Protein 5U6Z (pdb70)

Structure (mmCIF, N/CA/C/O backbone):
data_5U6Z
#
_entry.id   5U6Z
#
_cell.length_a   90.332
_cell.length_b   90.332
_cell.length_c   23.105
_cell.angle_alpha   90.000
_cell.angle_beta   90.000
_cell.angle_gamma   90.000
#
_symmetry.space_group_name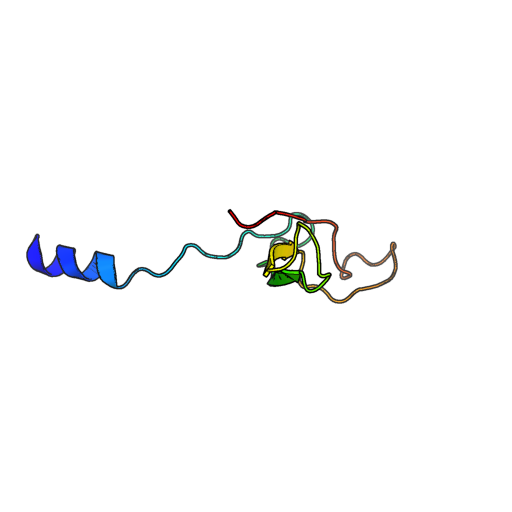_H-M   'I 4'
#
loop_
_entity.id
_entity.type
_entity.pdbx_description
1 polymer 'DNA-(apurinic or apyrimidinic site) lyase'
2 non-polymer 'ZINC ION'
3 non-polymer 'SULFATE ION'
4 water water
#
loop_
_atom_site.group_PDB
_atom_site.id
_atom_site.type_symbol
_atom_site.label_atom_id
_atom_site.label_alt_id
_atom_site.label_comp_id
_atom_site.label_asym_id
_atom_site.label_entity_id
_atom_site.label_seq_id
_atom_site.pdbx_PDB_ins_code
_atom_site.Cartn_x
_atom_site.Cartn_y
_atom_site.Cartn_z
_atom_site.occupancy
_atom_site.B_iso_or_equiv
_atom_site.auth_seq_id
_atom_site.auth_comp_id
_atom_site.auth_asym_id
_atom_site.auth_atom_id
_atom_site.pdbx_PDB_model_num
ATOM 1 N N . ASN A 1 2 ? 6.080 1.608 13.251 1.00 75.64 2 ASN A N 1
ATOM 2 C CA . ASN A 1 2 ? 7.430 1.497 12.697 1.00 75.64 2 ASN A CA 1
ATOM 3 C C . ASN A 1 2 ? 8.532 1.534 13.747 1.00 69.82 2 ASN A C 1
ATOM 4 O O . ASN A 1 2 ? 9.582 2.098 13.513 1.00 68.84 2 ASN A O 1
ATOM 6 N N . ALA A 1 3 ? 8.250 0.967 14.909 1.00 63.87 3 ALA A N 1
ATOM 7 C CA . ALA A 1 3 ? 9.125 1.027 16.063 1.00 61.23 3 ALA A CA 1
ATOM 8 C C . ALA A 1 3 ? 10.451 0.306 15.986 1.00 62.44 3 ALA A C 1
ATOM 9 O O . ALA A 1 3 ? 11.443 0.798 16.478 1.00 61.16 3 ALA A O 1
ATOM 11 N N . GLN A 1 4 ? 10.449 -0.893 15.440 1.00 58.63 4 GLN A N 1
ATOM 12 C CA . GLN A 1 4 ? 11.641 -1.703 15.456 1.00 55.89 4 GLN A CA 1
ATOM 13 C C . GLN A 1 4 ? 12.736 -1.095 14.654 1.00 63.25 4 GLN A C 1
ATOM 14 O O . GLN A 1 4 ? 13.813 -0.859 15.153 1.00 59.48 4 GLN A O 1
ATOM 20 N N . THR A 1 5 ? 12.414 -0.724 13.430 1.00 67.41 5 THR A N 1
ATOM 21 C CA . THR A 1 5 ? 13.411 -0.171 12.529 1.00 58.85 5 THR A CA 1
ATOM 22 C C . THR A 1 5 ? 13.892 1.105 13.143 1.00 56.10 5 THR A C 1
ATOM 23 O O . THR A 1 5 ? 15.009 1.508 12.963 1.00 59.24 5 THR A O 1
ATOM 27 N N . ALA A 1 6 ? 12.996 1.776 13.829 1.00 60.49 6 ALA A N 1
ATOM 28 C CA . ALA A 1 6 ? 13.332 2.975 14.529 1.00 63.51 6 ALA A CA 1
ATOM 29 C C . ALA A 1 6 ? 14.334 2.735 15.641 1.00 53.95 6 ALA A C 1
ATOM 30 O O . ALA A 1 6 ? 15.176 3.574 15.876 1.00 51.30 6 ALA A O 1
ATOM 32 N N . PHE A 1 7 ? 14.226 1.626 16.350 1.00 45.55 7 PHE A N 1
ATOM 33 C CA . PHE A 1 7 ? 15.005 1.473 17.566 1.00 44.70 7 PHE A CA 1
ATOM 34 C C . PHE A 1 7 ? 16.487 1.394 17.315 1.00 45.35 7 PHE A C 1
ATOM 35 O O . PHE A 1 7 ? 17.266 1.811 18.109 1.00 45.24 7 PHE A O 1
ATOM 43 N N . TRP A 1 8 ? 16.863 0.791 16.222 1.00 45.40 8 TRP A N 1
ATOM 44 C CA . TRP A 1 8 ? 18.288 0.684 15.939 1.00 43.34 8 TRP A CA 1
ATOM 45 C C . TRP A 1 8 ? 18.860 1.899 15.242 1.00 44.79 8 TRP A C 1
ATOM 46 O O . TRP A 1 8 ? 20.047 2.164 15.367 1.00 46.76 8 TRP A O 1
ATOM 57 N N . LYS A 1 9 ? 18.039 2.646 14.516 1.00 45.61 9 LYS A N 1
ATOM 58 C CA . LYS A 1 9 ? 18.499 3.941 14.006 1.00 45.20 9 LYS A CA 1
ATOM 59 C C . LYS A 1 9 ? 19.092 4.788 15.122 1.00 44.20 9 LYS A C 1
ATOM 60 O O . LYS A 1 9 ? 20.105 5.474 14.921 1.00 42.24 9 LYS A O 1
ATOM 66 N N . SER A 1 10 ? 18.497 4.732 16.310 1.00 43.48 10 SER A N 1
ATOM 67 C CA . SER A 1 10 ? 19.087 5.542 17.371 1.00 40.50 10 SER A CA 1
ATOM 68 C C . SER A 1 10 ? 20.544 5.159 17.690 1.00 47.16 10 SER A C 1
ATOM 69 O O . SER A 1 10 ? 21.372 6.032 17.894 1.00 49.30 10 SER A O 1
ATOM 72 N N . LEU A 1 11 ? 20.856 3.863 17.692 1.00 47.09 11 LEU A N 1
ATOM 73 C CA . LEU A 1 11 ? 22.179 3.365 18.055 1.00 45.71 11 LEU A CA 1
ATOM 74 C C . LEU A 1 11 ? 23.267 3.707 17.052 1.00 46.57 11 LEU A C 1
ATOM 75 O O . LEU A 1 11 ? 24.456 3.506 17.323 1.00 42.77 11 LEU A O 1
ATOM 80 N N . LEU A 1 12 ? 22.870 4.191 15.885 1.00 44.39 12 LEU A N 1
ATOM 81 C CA . LEU A 1 12 ? 23.858 4.546 14.883 1.00 46.40 12 LEU A CA 1
ATOM 82 C C . LEU A 1 12 ? 24.320 6.018 15.012 1.00 47.57 12 LEU A C 1
ATOM 83 O O . LEU A 1 12 ? 25.214 6.442 14.295 1.00 46.29 12 LEU A O 1
ATOM 88 N N . LYS A 1 13 ? 23.702 6.758 15.934 1.00 47.19 13 LYS A N 1
ATOM 89 C CA . LYS A 1 13 ? 23.937 8.187 16.141 1.00 51.41 13 LYS A CA 1
ATOM 90 C C . LYS A 1 13 ? 25.132 8.433 17.039 1.00 53.78 13 LYS A C 1
ATOM 91 O O . LYS A 1 13 ? 25.059 8.210 18.258 1.00 52.51 13 LYS A O 1
ATOM 97 N N . GLY A 1 14 ? 26.218 8.914 16.431 1.00 53.57 14 GLY A N 1
ATOM 98 C CA . GLY A 1 14 ? 27.434 9.224 17.156 1.00 54.83 14 GLY A CA 1
ATOM 99 C C . GLY A 1 14 ? 27.298 10.444 18.041 1.00 50.29 14 GLY A C 1
ATOM 100 O O . GLY A 1 14 ? 26.284 11.150 17.997 1.00 48.63 14 GLY A O 1
ATOM 101 N N . PRO A 1 15 ? 28.326 10.684 18.871 1.00 56.40 15 PRO A N 1
ATOM 102 C CA . PRO A 1 15 ? 28.426 11.844 19.773 1.00 54.38 15 PRO A CA 1
ATOM 103 C C . PRO A 1 15 ? 28.136 13.135 19.015 1.00 52.92 15 PRO A C 1
ATOM 104 O O . PRO A 1 15 ? 28.354 13.171 17.806 1.00 53.48 15 PRO A O 1
ATOM 108 N N . PRO A 1 16 ? 27.610 14.166 19.699 1.00 53.48 16 PRO A N 1
ATOM 109 C CA . PRO A 1 16 ? 27.337 15.427 18.997 1.00 53.18 16 PRO A CA 1
ATOM 110 C C . PRO A 1 16 ? 28.604 16.020 18.378 1.00 52.03 16 PRO A C 1
ATOM 111 O O . PRO A 1 16 ? 29.709 15.721 18.829 1.00 47.66 16 PRO A O 1
ATOM 115 N N . PRO A 1 17 ? 28.446 16.861 17.341 1.00 54.21 17 PRO A N 1
ATOM 116 C CA . PRO A 1 17 ? 29.647 17.407 16.707 1.00 50.52 17 PRO A CA 1
ATOM 117 C C . PRO A 1 17 ? 30.383 18.282 17.704 1.00 46.29 17 PRO A C 1
ATOM 118 O O . PRO A 1 17 ? 29.806 18.658 18.730 1.00 44.86 17 PRO A O 1
ATOM 122 N N . PRO A 1 18 ? 31.656 18.572 17.427 1.00 45.31 18 PRO A N 1
ATOM 123 C CA . PRO A 1 18 ? 32.374 19.639 18.138 1.00 42.26 18 PRO A CA 1
ATOM 124 C C . PRO A 1 18 ? 31.631 20.969 18.015 1.00 37.99 18 PRO A C 1
ATOM 125 O O . PRO A 1 18 ? 31.025 21.246 16.968 1.00 36.47 18 PRO A O 1
ATOM 129 N N . PRO A 1 19 ? 31.664 21.789 19.075 1.00 40.15 19 PRO A N 1
ATOM 130 C CA . PRO A 1 19 ? 31.203 23.173 18.945 1.00 38.22 19 PRO A CA 1
ATOM 131 C C . PRO A 1 19 ? 32.020 23.932 17.900 1.00 37.27 19 PRO A C 1
ATOM 132 O O . PRO A 1 19 ? 33.174 23.551 17.625 1.00 35.37 19 PRO A O 1
ATOM 136 N N . ASN A 1 20 ? 31.406 24.967 17.322 1.00 37.26 20 ASN A N 1
ATOM 137 C CA . ASN A 1 20 ? 32.075 25.890 16.424 1.00 37.99 20 ASN A CA 1
ATOM 138 C C . ASN A 1 20 ? 32.638 27.095 17.183 1.00 41.38 20 ASN A C 1
ATOM 139 O O . ASN A 1 20 ? 32.006 27.594 18.130 1.00 41.66 20 ASN A O 1
ATOM 144 N N . CYS A 1 21 ? 33.791 27.592 16.729 1.00 38.21 21 CYS A N 1
ATOM 145 C CA . CYS A 1 21 ? 34.384 28.799 17.291 1.00 37.80 21 CYS A CA 1
ATOM 146 C C . CYS A 1 21 ? 33.632 30.044 16.823 1.00 37.54 21 CYS A C 1
ATOM 147 O O . CYS A 1 21 ? 33.048 30.042 15.740 1.00 37.40 21 CYS A O 1
ATOM 150 N N . LYS A 1 22 ? 33.667 31.127 17.602 1.00 40.79 22 LYS A N 1
ATOM 151 C CA . LYS A 1 22 ? 32.927 32.346 17.215 1.00 39.67 22 LYS A CA 1
ATOM 152 C C . LYS A 1 22 ? 33.617 33.160 16.118 1.00 40.93 22 LYS A C 1
ATOM 153 O O . LYS A 1 22 ? 32.980 33.972 15.415 1.00 39.87 22 LYS A O 1
ATOM 159 N N . GLY A 1 23 ? 34.927 32.984 15.980 1.00 39.46 23 GLY A N 1
ATOM 160 C CA . GLY A 1 23 ? 35.682 33.826 15.060 1.00 32.65 23 GLY A CA 1
ATOM 161 C C . GLY A 1 23 ? 35.560 33.361 13.620 1.00 35.99 23 GLY A C 1
ATOM 162 O O . GLY A 1 23 ? 35.684 34.161 12.698 1.00 33.82 23 GLY A O 1
ATOM 163 N N . HIS A 1 24 ? 35.327 32.064 13.407 1.00 35.90 24 HIS A N 1
ATOM 164 C CA . HIS A 1 24 ? 35.325 31.552 12.042 1.00 35.38 24 HIS A CA 1
ATOM 165 C C . HIS A 1 24 ? 34.115 30.695 11.735 1.00 36.45 24 HIS A C 1
ATOM 166 O O . HIS A 1 24 ? 33.872 30.375 10.567 1.00 36.84 24 HIS A O 1
ATOM 173 N N . SER A 1 25 ? 33.378 30.327 12.785 1.00 36.42 25 SER A N 1
ATOM 174 C CA . SER A 1 25 ? 32.257 29.420 12.671 1.00 35.79 25 SER A CA 1
ATOM 175 C C . SER A 1 25 ? 32.668 28.115 12.007 1.00 38.98 25 SER A C 1
ATOM 176 O O . SER A 1 25 ? 32.122 27.741 10.969 1.00 42.80 25 SER A O 1
ATOM 179 N N . GLU A 1 26 ? 33.623 27.422 12.621 1.00 37.37 26 GLU A N 1
ATOM 180 C CA . GLU A 1 26 ? 34.218 26.235 12.031 1.00 35.11 26 GLU A CA 1
ATOM 181 C C . GLU A 1 26 ? 34.451 25.284 13.185 1.00 36.08 26 GLU A C 1
ATOM 182 O O . GLU A 1 26 ? 34.546 25.737 14.324 1.00 38.68 26 GLU A O 1
ATOM 188 N N . PRO A 1 27 ? 34.486 23.965 12.916 1.00 37.38 27 PRO A N 1
ATOM 189 C CA . PRO A 1 27 ? 34.564 23.010 14.029 1.00 34.86 27 PRO A CA 1
ATOM 190 C C . PRO A 1 27 ? 35.828 23.243 14.822 1.00 37.73 27 PRO A C 1
ATOM 191 O O . PRO A 1 27 ? 36.881 23.405 14.204 1.00 38.76 27 PRO A O 1
ATOM 195 N N . CYS A 1 28 ? 35.738 23.274 16.150 1.00 37.18 28 CYS A N 1
ATOM 196 C CA . CYS A 1 28 ? 36.938 23.374 16.973 1.00 36.71 28 CYS A CA 1
ATOM 197 C C . CYS A 1 28 ? 37.634 22.026 16.960 1.00 38.00 28 CYS A C 1
ATOM 198 O O . CYS A 1 28 ? 37.137 21.093 16.351 1.00 38.74 28 CYS A O 1
ATOM 201 N N . VAL A 1 29 ? 38.760 21.926 17.652 1.00 36.08 29 VAL A N 1
ATOM 202 C CA . VAL A 1 29 ? 39.479 20.687 17.758 1.00 33.61 29 VAL A CA 1
ATOM 203 C C . VAL A 1 29 ? 39.720 20.380 19.226 1.00 38.44 29 VAL A C 1
ATOM 204 O O . VAL A 1 29 ? 39.749 21.282 20.074 1.00 38.48 29 VAL A O 1
ATOM 208 N N . LEU A 1 30 ? 39.890 19.089 19.518 1.00 43.30 30 LEU A N 1
ATOM 209 C CA . LEU A 1 30 ? 39.893 18.589 20.889 1.00 40.04 30 LEU A CA 1
ATOM 210 C C . LEU A 1 30 ? 41.299 18.266 21.316 1.00 41.28 30 LEU A C 1
ATOM 211 O O . LEU A 1 30 ? 41.936 17.375 20.766 1.00 39.88 30 LEU A O 1
ATOM 216 N N . ARG A 1 31 ? 41.789 19.011 22.292 1.00 42.99 31 ARG A N 1
ATOM 217 C CA . ARG A 1 31 ? 43.144 18.823 22.775 1.00 44.04 31 ARG A CA 1
ATOM 218 C C . ARG A 1 31 ? 43.095 18.244 24.169 1.00 40.79 31 ARG A C 1
ATOM 219 O O . ARG A 1 31 ? 42.058 18.285 24.864 1.00 40.80 31 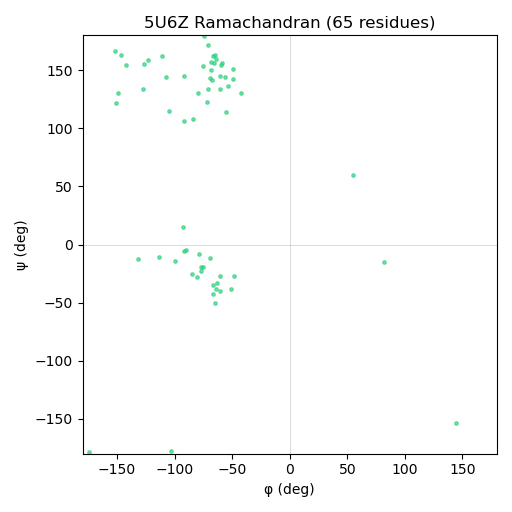ARG A O 1
ATOM 227 N N . THR A 1 32 ? 44.224 17.695 24.564 1.00 40.75 32 THR A N 1
ATOM 228 C CA . THR A 1 32 ? 44.296 16.940 25.782 1.00 41.19 32 THR A CA 1
ATOM 229 C C . THR A 1 32 ? 45.442 17.497 26.601 1.00 42.82 32 THR A C 1
ATOM 230 O O . THR A 1 32 ? 46.538 17.775 26.085 1.00 46.44 32 THR A O 1
ATOM 234 N N . VAL A 1 33 ? 45.184 17.711 27.878 1.00 39.97 33 VAL A N 1
ATOM 235 C CA . VAL A 1 33 ? 46.202 18.296 28.715 1.00 41.61 33 VAL A CA 1
ATOM 236 C C . VAL A 1 33 ? 47.209 17.221 29.118 1.00 45.18 33 VAL A C 1
ATOM 237 O O . VAL A 1 33 ? 46.857 16.126 29.578 1.00 45.80 33 VAL A O 1
ATOM 241 N N . LYS A 1 34 ? 48.475 17.542 28.937 1.00 47.44 34 LYS A N 1
ATOM 242 C CA . LYS A 1 34 ? 49.509 16.600 29.233 1.00 50.13 34 LYS A CA 1
ATOM 243 C C . LYS A 1 34 ? 50.332 17.099 30.398 1.00 51.45 34 LYS A C 1
ATOM 244 O O . LYS A 1 34 ? 51.132 16.355 30.962 1.00 55.65 34 LYS A O 1
ATOM 250 N N . LYS A 1 35 ? 50.115 18.351 30.776 1.00 49.22 35 LYS A N 1
ATOM 251 C CA . LYS A 1 35 ? 50.669 18.838 32.024 1.00 51.14 35 LYS A CA 1
ATOM 252 C C . LYS A 1 35 ? 50.190 17.920 33.142 1.00 55.81 35 LYS A C 1
ATOM 253 O O . LYS A 1 35 ? 48.991 17.817 33.422 1.00 54.53 35 LYS A O 1
ATOM 259 N N . ALA A 1 36 ? 51.128 17.209 33.756 1.00 58.95 36 ALA A N 1
ATOM 260 C CA . ALA A 1 36 ? 50.776 16.352 34.880 1.00 54.40 36 ALA A CA 1
ATOM 261 C C . ALA A 1 36 ? 50.409 17.267 36.037 1.00 53.73 36 ALA A C 1
ATOM 262 O O . ALA A 1 36 ? 50.985 18.347 36.213 1.00 52.34 36 ALA A O 1
ATOM 264 N N . GLY A 1 37 ? 49.417 16.844 36.799 1.00 54.09 37 GLY A N 1
ATOM 265 C CA . GLY A 1 37 ? 48.848 17.674 37.834 1.00 49.23 37 GLY A CA 1
ATOM 266 C C . GLY A 1 37 ? 47.353 17.416 37.921 1.00 50.49 37 GLY A C 1
ATOM 267 O O . GLY A 1 37 ? 46.869 16.325 37.551 1.00 48.76 37 GLY A O 1
ATOM 268 N N . PRO A 1 38 ? 46.600 18.427 38.393 1.00 48.71 38 PRO A N 1
ATOM 269 C CA . PRO A 1 38 ? 45.179 18.251 38.713 1.00 47.29 38 PRO A CA 1
ATOM 270 C C . PRO A 1 38 ? 44.351 18.197 37.441 1.00 42.83 38 PRO A C 1
ATOM 271 O O . PRO A 1 38 ? 43.225 17.728 37.435 1.00 37.08 38 PRO A O 1
ATOM 275 N N . ASN A 1 39 ? 44.927 18.699 36.360 1.00 43.44 39 ASN A N 1
ATOM 276 C CA . ASN A 1 39 ? 44.224 18.742 35.099 1.00 39.71 39 ASN A CA 1
ATOM 277 C C . ASN A 1 39 ? 44.596 17.631 34.145 1.00 39.52 39 ASN A C 1
ATOM 278 O O . ASN A 1 39 ? 43.862 17.392 33.214 1.00 40.36 39 ASN A O 1
ATOM 283 N N . CYS A 1 40 ? 45.699 16.923 34.409 1.00 46.65 40 CYS A N 1
ATOM 284 C CA . CYS A 1 40 ? 46.195 15.845 33.531 1.00 44.66 40 CYS A CA 1
ATOM 285 C C . CYS A 1 40 ? 45.094 14.931 33.004 1.00 43.91 40 CYS A C 1
ATOM 286 O O . CYS A 1 40 ? 44.242 14.473 33.763 1.00 41.32 40 C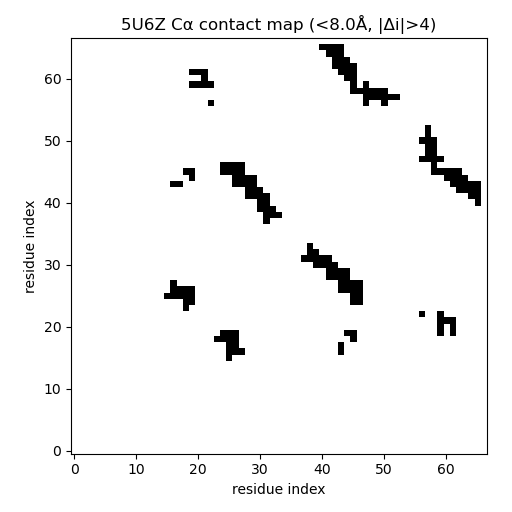YS A O 1
ATOM 289 N N . GLY A 1 41 ? 45.097 14.705 31.690 1.00 42.86 41 GLY A N 1
ATOM 290 C CA . GLY A 1 41 ? 44.060 1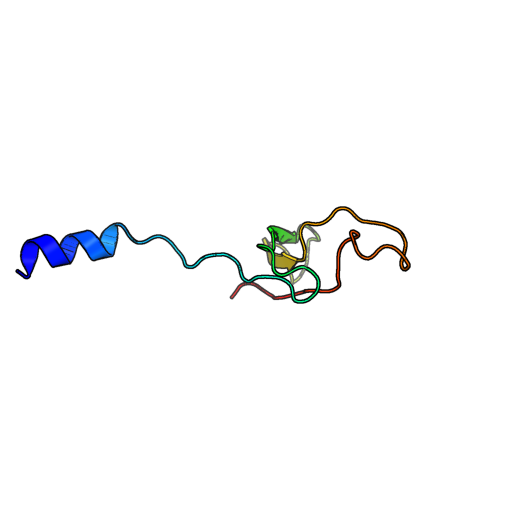3.919 31.052 1.00 36.10 41 GLY A CA 1
ATOM 291 C C . GLY A 1 41 ? 42.765 14.628 30.731 1.00 39.16 41 GLY A C 1
ATOM 292 O O . GLY A 1 41 ? 41.982 14.092 29.944 1.00 37.37 41 GLY A O 1
ATOM 293 N N . ARG A 1 42 ? 42.509 15.816 31.309 1.00 41.55 42 ARG A N 1
ATOM 294 C CA . ARG A 1 42 ? 41.263 16.537 30.960 1.00 37.66 42 ARG A CA 1
ATOM 295 C C . ARG A 1 42 ? 41.325 16.957 29.516 1.00 36.28 42 ARG A C 1
ATOM 296 O O . ARG A 1 42 ? 42.407 17.058 28.949 1.00 38.53 42 ARG A O 1
ATOM 304 N N . GLN A 1 43 ? 40.177 17.160 28.894 1.00 36.59 43 GLN A N 1
ATOM 305 C CA . GLN A 1 43 ? 40.186 17.639 27.508 1.00 38.72 43 GLN A CA 1
ATOM 306 C C . GLN A 1 43 ? 39.420 18.961 27.249 1.00 36.99 43 GLN A C 1
ATOM 307 O O . GLN A 1 43 ? 38.528 19.355 28.016 1.00 33.86 43 GLN A O 1
ATOM 313 N N . PHE A 1 44 ? 39.756 19.637 26.158 1.00 34.56 44 PHE A N 1
ATOM 314 C CA . PHE A 1 44 ? 39.054 20.878 25.853 1.00 35.33 44 PHE A CA 1
ATOM 315 C C . PHE A 1 44 ? 39.038 21.132 24.373 1.00 37.24 44 PHE A C 1
ATOM 316 O O . PHE A 1 44 ? 39.783 20.493 23.626 1.00 37.78 44 PHE A O 1
ATOM 324 N N . TYR A 1 45 ? 38.190 22.073 23.964 1.00 34.66 45 TYR A N 1
ATOM 325 C CA . TYR A 1 45 ? 38.100 22.506 22.582 1.00 35.56 45 TYR A CA 1
ATOM 326 C C . TYR A 1 45 ? 38.704 23.904 22.388 1.00 36.68 45 TYR A C 1
ATOM 327 O O . TYR A 1 45 ? 38.553 24.811 23.242 1.00 36.14 45 TYR A O 1
ATOM 336 N N . VAL A 1 46 ? 39.329 24.079 21.231 1.00 33.69 46 VAL A N 1
ATOM 337 C CA . VAL A 1 46 ? 39.913 25.355 20.850 1.00 35.43 46 VAL A CA 1
ATOM 338 C C . VAL A 1 46 ? 39.790 25.531 19.343 1.00 37.87 46 VAL A C 1
ATOM 339 O O . VAL A 1 46 ? 39.544 24.553 18.619 1.00 36.03 46 VAL A O 1
ATOM 343 N N . CYS A 1 47 ? 39.942 26.765 18.868 1.00 36.08 47 CYS A N 1
ATOM 344 C CA . CYS A 1 47 ? 39.849 27.035 17.433 1.00 36.80 47 CYS A CA 1
ATOM 345 C C . CYS A 1 47 ? 40.938 26.250 16.704 1.00 34.62 47 CYS A C 1
ATOM 346 O O . CYS A 1 47 ? 42.005 26.059 17.253 1.00 34.80 47 CYS A O 1
ATOM 349 N N . ALA A 1 48 ? 40.643 25.769 15.495 1.00 36.16 48 ALA A N 1
ATOM 350 C CA . ALA A 1 48 ? 41.561 24.899 14.738 1.00 34.72 48 ALA A CA 1
ATOM 351 C C . ALA A 1 48 ? 42.499 25.660 13.802 1.00 36.03 48 ALA A C 1
ATOM 352 O O . ALA A 1 48 ? 43.349 25.052 13.141 1.00 36.02 48 ALA A O 1
ATOM 354 N N . ARG A 1 49 ? 42.329 26.968 13.682 1.00 33.06 49 ARG A N 1
ATOM 355 C CA . ARG A 1 49 ? 43.182 27.706 12.742 1.00 36.41 49 ARG A CA 1
ATOM 356 C C . ARG A 1 49 ? 44.629 27.731 13.233 1.00 32.81 49 ARG A C 1
ATOM 357 O O . ARG A 1 49 ? 44.881 27.693 14.427 1.00 33.15 49 ARG A O 1
ATOM 365 N N . PRO A 1 50 ? 45.588 27.783 12.318 1.00 34.22 50 PRO A N 1
ATOM 366 C CA . PRO A 1 50 ? 46.980 27.880 12.797 1.00 36.26 50 PRO A CA 1
ATOM 367 C C . PRO A 1 50 ? 47.156 29.178 13.533 1.00 39.47 50 PRO A C 1
ATOM 368 O O . PRO A 1 50 ? 46.378 30.108 13.351 1.00 41.90 50 PRO A O 1
ATOM 372 N N . GLU A 1 51 ? 48.169 29.254 14.371 1.00 44.51 51 GLU A N 1
ATOM 373 C CA . GLU A 1 51 ? 48.487 30.504 15.060 1.00 44.14 51 GLU A CA 1
ATOM 374 C C . GLU A 1 51 ? 49.013 31.558 14.074 1.00 40.07 51 GLU A C 1
ATOM 375 O O . GLU A 1 51 ? 49.541 31.237 12.994 1.00 37.33 51 GLU A O 1
ATOM 381 N N . GLY A 1 52 ? 48.887 32.824 14.443 1.00 40.99 52 GLY A N 1
ATOM 382 C CA . GLY A 1 52 ? 49.250 33.878 13.517 1.00 36.53 52 GLY A CA 1
ATOM 383 C C . GLY A 1 52 ? 49.173 35.237 14.147 1.00 37.07 52 GLY A C 1
ATOM 384 O O . GLY A 1 52 ? 48.861 35.389 15.334 1.00 36.44 52 GLY A O 1
ATOM 385 N N . HIS A 1 53 ? 49.465 36.250 13.350 1.00 37.56 53 HIS A N 1
ATOM 386 C CA . HIS A 1 53 ? 49.541 37.587 13.898 1.00 36.03 53 HIS A CA 1
ATOM 387 C C . HIS A 1 53 ? 48.179 38.103 14.352 1.00 37.22 53 HIS A C 1
ATOM 388 O O . HIS A 1 53 ? 47.152 37.882 13.695 1.00 36.17 53 HIS A O 1
ATOM 395 N N . SER A 1 54 ? 48.188 38.814 15.475 1.00 37.58 54 SER A N 1
ATOM 396 C CA . SER A 1 54 ? 4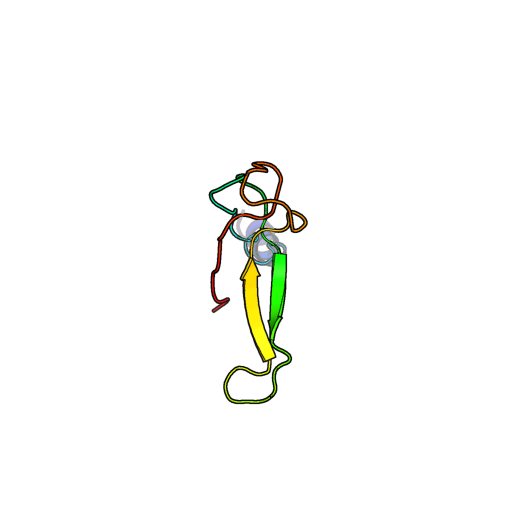6.981 39.412 16.059 1.00 41.84 54 SER A CA 1
ATOM 397 C C . SER A 1 54 ? 46.107 40.207 15.049 1.00 42.32 54 SER A C 1
ATOM 398 O O . SER A 1 54 ? 44.902 40.334 15.228 1.00 40.74 54 SER A O 1
ATOM 401 N N . SER A 1 55 ? 46.746 40.737 14.006 1.00 41.94 55 SER A N 1
ATOM 402 C CA . SER A 1 55 ? 46.071 41.391 12.890 1.00 35.32 55 SER A CA 1
ATOM 403 C C . SER A 1 55 ? 45.480 40.401 11.885 1.00 35.10 55 SER A C 1
ATOM 404 O O . SER A 1 55 ? 44.774 40.813 10.966 1.00 37.46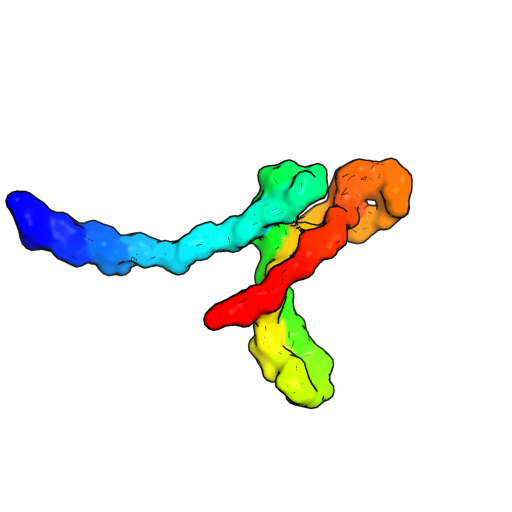 55 SER A O 1
ATOM 407 N N . ASN A 1 56 ? 45.776 39.111 12.017 1.00 32.92 56 ASN A N 1
ATOM 408 C CA . ASN A 1 56 ? 45.328 38.157 10.998 1.00 36.59 56 ASN A CA 1
ATOM 409 C C . ASN A 1 56 ? 43.960 37.504 11.290 1.00 34.75 56 ASN A C 1
ATOM 410 O O . ASN A 1 56 ? 43.853 36.617 12.153 1.00 33.75 56 ASN A O 1
ATOM 415 N N . PRO A 1 57 ? 42.915 37.915 10.551 1.00 35.97 57 PRO A N 1
ATOM 416 C CA . PRO A 1 57 ? 41.600 37.321 10.855 1.00 38.78 57 PRO A CA 1
ATOM 417 C C . PRO A 1 57 ? 41.636 35.807 10.651 1.00 36.90 57 PRO A C 1
ATOM 418 O O . PRO A 1 57 ? 40.900 35.126 11.342 1.00 35.54 57 PRO A O 1
ATOM 422 N N . GLN A 1 58 ? 42.510 35.302 9.779 1.00 37.39 58 GLN A N 1
ATOM 423 C CA . GLN A 1 58 ? 42.535 33.872 9.490 1.00 37.28 58 GLN A CA 1
ATOM 424 C C . GLN A 1 58 ? 43.223 33.090 10.614 1.00 36.11 58 GLN A C 1
ATOM 425 O O . GLN A 1 58 ? 43.017 31.892 10.762 1.00 34.72 58 GLN A O 1
ATOM 431 N N . ALA A 1 59 ? 44.009 33.776 11.434 1.00 36.69 59 ALA A N 1
ATOM 432 C CA . ALA A 1 59 ? 44.698 33.109 12.544 1.00 34.60 59 ALA A CA 1
ATOM 433 C C . ALA A 1 59 ? 43.705 32.602 13.588 1.00 32.63 59 ALA A C 1
ATOM 434 O O . ALA A 1 59 ? 42.561 33.025 13.611 1.00 33.43 59 ALA A O 1
ATOM 436 N N . ARG A 1 60 ? 44.147 31.680 14.437 1.00 35.07 60 ARG A N 1
ATOM 437 C CA . ARG A 1 60 ? 43.326 31.103 15.516 1.00 34.86 60 ARG A CA 1
ATOM 438 C C . ARG A 1 60 ? 42.636 32.191 16.329 1.00 35.94 60 ARG A C 1
ATOM 439 O O . ARG A 1 60 ? 43.223 33.240 16.528 1.00 35.15 60 ARG A O 1
ATOM 447 N N . CYS A 1 61 ? 41.390 31.947 16.761 1.00 32.77 61 CYS A N 1
ATOM 448 C CA . CYS A 1 61 ? 40.633 32.883 17.591 1.00 28.97 61 CYS A CA 1
ATOM 449 C C . CYS A 1 61 ? 40.671 32.340 18.989 1.00 30.80 61 CYS A C 1
ATOM 450 O O . CYS A 1 61 ? 41.276 31.308 19.215 1.00 33.64 61 CYS A O 1
ATOM 453 N N . ASN A 1 62 ? 40.008 33.006 19.925 1.00 33.58 62 ASN A N 1
ATOM 454 C CA . ASN A 1 62 ? 40.179 32.702 21.358 1.00 37.08 62 ASN A CA 1
ATOM 455 C C . ASN A 1 62 ? 39.221 31.696 22.009 1.00 35.75 62 ASN A C 1
ATOM 456 O O . ASN A 1 62 ? 39.128 31.642 23.247 1.00 34.69 62 ASN A O 1
ATOM 461 N N . PHE A 1 63 ? 38.498 30.925 21.203 1.00 33.09 63 PHE A N 1
ATOM 462 C CA . PHE A 1 63 ? 37.565 29.930 21.748 1.00 35.43 63 PHE A CA 1
ATOM 463 C C . PHE A 1 63 ? 38.239 28.980 22.757 1.00 36.60 63 PHE A C 1
ATOM 464 O O . PHE A 1 63 ? 39.387 28.530 22.575 1.00 36.02 63 PHE A O 1
ATOM 472 N N . PHE A 1 64 ? 37.547 28.724 23.858 1.00 36.64 64 PHE A N 1
ATOM 473 C CA . PHE A 1 64 ? 38.013 27.753 24.818 1.00 35.17 64 PHE A CA 1
ATOM 474 C C . PHE A 1 64 ? 36.795 27.147 25.475 1.00 38.42 64 PHE A C 1
ATOM 475 O O . PHE A 1 64 ? 35.917 27.887 25.920 1.00 38.70 64 PHE A O 1
ATOM 483 N N . LEU A 1 65 ? 36.735 25.815 25.531 1.00 34.51 65 LEU A N 1
ATOM 484 C CA . LEU A 1 65 ? 35.616 25.172 26.197 1.00 32.96 65 LEU A CA 1
ATOM 485 C C . LEU A 1 65 ? 36.019 23.816 26.779 1.00 35.12 65 LEU A C 1
ATOM 486 O O . LEU A 1 65 ? 36.522 22.968 26.063 1.00 34.76 65 LEU A O 1
ATOM 491 N N . TRP A 1 66 ? 35.862 23.635 28.086 1.00 34.66 66 TRP A N 1
ATOM 492 C CA . TRP A 1 66 ? 36.237 22.375 28.692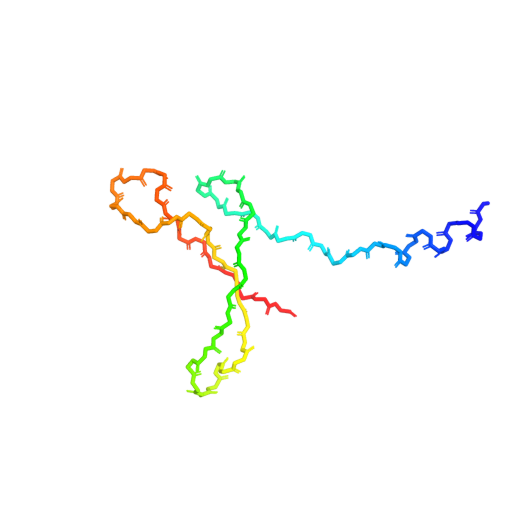 1.00 35.92 66 TRP A CA 1
ATOM 493 C C . TRP A 1 66 ? 35.227 21.364 28.237 1.00 39.69 66 TRP A C 1
ATOM 494 O O . TRP A 1 66 ? 34.020 21.622 28.286 1.00 38.69 66 TRP A O 1
ATOM 505 N N . LEU A 1 67 ? 35.721 20.210 27.807 1.00 40.22 67 LEU A N 1
ATOM 506 C CA . LEU A 1 67 ? 34.872 19.078 27.519 1.00 40.02 67 LEU A CA 1
ATOM 507 C C . LEU A 1 67 ? 34.359 18.512 28.835 1.00 45.19 67 LEU A C 1
ATOM 508 O O . LEU A 1 67 ? 35.142 18.137 29.700 1.00 44.06 67 LEU A O 1
ATOM 513 N N . THR A 1 68 ? 33.044 18.448 28.991 1.00 50.14 68 THR A N 1
ATOM 514 C CA . THR A 1 68 ? 32.467 17.757 30.145 1.00 54.49 68 THR A CA 1
ATOM 515 C C . THR A 1 68 ? 31.996 16.358 29.772 1.00 57.88 68 THR A C 1
ATOM 516 O O . THR A 1 68 ? 31.358 15.677 30.579 1.00 66.63 68 THR A O 1
#

B-factor: mean 43.12, std 9.02, range [28.97, 75.73]

InterPro domains:
  IPR004808 AP endonuclease 1 [PS51435] (1-309)
  IPR004808 AP endonuclease 1 [PTHR22748] (1-305)
  IPR004808 AP endonuclease 1 [TIGR00633] (1-306)
  IPR005135 Endonuclease/exonuclease/phosphatase [PF03372] (4-300)
  IPR010666 Zinc finger, GRF-type [PF06839] (462-509)
  IPR010666 Zinc finger, GRF-type [PS51999] (463-512)
  IPR020847 AP endonuclease 1, binding site [PS00726] (27-36)
  IPR036691 Endonuclease/exonuclease/phosphatase superfamily [G3DSA:3.60.10.10] (1-309)
  IPR036691 Endonuclease/exonuclease/phosphatase superfamily [SSF56219] (1-308)

Solvent-accessible surface area: 5707 Å² total; per-residue (Å²): 124,79,132,72,52,135,116,137,76,138,139,178,54,126,119,112,60,45,79,3,172,50,35,85,67,85,4,62,77,128,44,22,162,170,86,49,139,59,70,49,105,62,37,27,29,2,52,55,99,145,40,133,120,88,66,103,106,11,109,30,155,35,103,85,77,77,168

Radius of gyration: 17.13 Å; Cα contacts (8 Å, |Δi|>4): 94; chains: 1; bounding box: 43×43×29 Å

GO terms:
  GO:0005634 nucleus (C, EXP)
  GO:0005694 chromosome (C, EXP)
  GO:0008311 double-stranded DNA 3'-5' DNA exonuclease activity (F, EXP)

Foldseek 3Di:
DPPVVVVVVVVDDDDFAAADPLPRDHWDKDADCPPDPRHGWIKTFHPADADDPPDSRHGDGDIGTDD

Secondary structure (DSSP, 8-state):
-HHHHHHHHHT-PSPPPPBPTTT--B-EEEE--S-SSSTT-EEEE--SPP--TT-TTS----EEE--

Sequence (67 aa):
NAQTAFWKSLLKGPPPPPNCKGHSEPCVLRTVKKAGPNCGRQFYVCARPEGHSSNPQARCNFFLWLT

Ne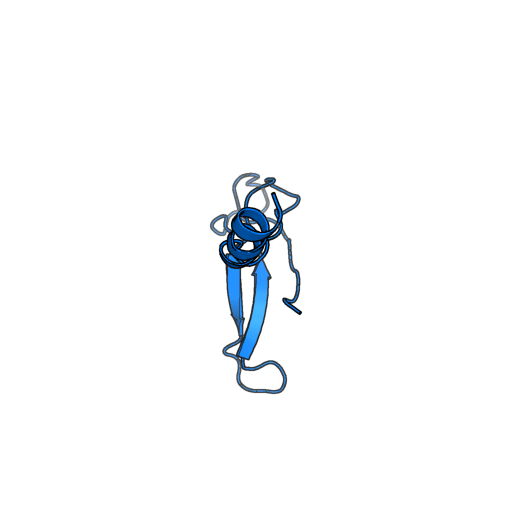arest PDB structures (foldseek):
  5u6z-assembly1_A  TM=1.015E+00  e=6.146E-14  Xenopus laevis
  7jl5-assembly2_B  TM=8.669E-01  e=1.273E-03  Homo sapiens
  7jl5-assembly1_A  TM=8.882E-01  e=2.254E-03  Homo sapiens
  7omk-assembly1_A  TM=6.662E-01  e=1.121E-03  Mus musculus

Organism: Xenopus laevis (NCBI:txid8355)